Protein AF-A0A9D9CGP5-F1 (afdb_monomer_lite)

pLDDT: mean 93.75, std 7.37, range [57.38, 98.69]

Radius of gyration: 15.45 Å; chains: 1; bounding box: 36×32×44 Å

Secondary structure (DSSP, 8-state):
--HHHHHHHH--GGGS-HHHHHHHHHHHHHHHHHHHHH-HHHHHHHHHHHHHHHHHTTTTS-HHHHHHHHHHHHHHHHHH-STTHHHHHHHHHHHHHHHHHH-TT-HHHHHHHHHHHHHSTT--HHHHHHHHHHHHHHHHHH-SSS-HHHHHHHHHHHHHHHHHH--

Sequence (167 aa):
MSVWEEYIVSAQWDTLSLQEQEQLLNYEYGFSAYKLGEDADKAREFITRFESHLEALKDALPAARYHAYLASVYTYKLGLDKAHMIANAKQLYANVNCALELDDQDAFVLSMKGNVEFYSPFGSKKKALEYFLKADSIYAIRGEEYEQWNHRAVEMNIEMCKDKLKK

Structure (mmCIF, N/CA/C/O backbone):
data_AF-A0A9D9CGP5-F1
#
_entry.id   AF-A0A9D9CGP5-F1
#
loop_
_atom_site.group_PDB
_atom_site.id
_atom_site.type_symbol
_atom_site.label_atom_id
_atom_site.label_alt_id
_atom_site.label_comp_id
_atom_site.label_asym_id
_atom_site.label_entity_id
_atom_site.label_seq_id
_atom_site.pdbx_PDB_ins_code
_atom_site.Cartn_x
_atom_site.Cartn_y
_atom_site.Cartn_z
_atom_site.occupancy
_atom_site.B_iso_or_equiv
_atom_site.auth_seq_id
_atom_site.auth_comp_id
_atom_site.auth_asym_id
_atom_site.auth_atom_id
_atom_site.pdbx_PDB_model_num
ATOM 1 N N . MET A 1 1 ? 13.398 -19.415 -1.070 1.00 64.69 1 MET A N 1
ATOM 2 C CA . MET A 1 1 ? 12.859 -18.353 -1.933 1.00 64.69 1 MET A CA 1
ATOM 3 C C . MET A 1 1 ? 11.416 -18.721 -2.213 1.00 64.69 1 MET A C 1
ATOM 5 O O . MET A 1 1 ? 11.179 -19.885 -2.522 1.00 64.69 1 MET A O 1
ATOM 9 N N . SER A 1 2 ? 10.457 -17.832 -1.957 1.00 85.06 2 SER A N 1
ATOM 10 C CA . SER A 1 2 ? 9.051 -18.113 -2.293 1.00 85.06 2 SER A CA 1
ATOM 11 C C . SER A 1 2 ? 8.813 -17.916 -3.796 1.00 85.06 2 SER A C 1
ATOM 13 O O . SER A 1 2 ? 9.590 -17.223 -4.446 1.00 85.06 2 SER A O 1
ATOM 15 N N . VAL A 1 3 ? 7.725 -18.476 -4.340 1.00 86.56 3 VAL A N 1
ATOM 16 C CA . VAL A 1 3 ? 7.335 -18.265 -5.754 1.00 86.56 3 VAL A CA 1
ATOM 17 C C . VAL A 1 3 ? 7.166 -16.769 -6.065 1.00 86.56 3 VAL A C 1
ATOM 19 O O . VAL A 1 3 ? 7.560 -16.301 -7.127 1.00 86.56 3 VAL A O 1
ATOM 22 N N . TRP A 1 4 ? 6.647 -15.999 -5.104 1.00 86.62 4 TRP A N 1
ATOM 23 C CA . TRP A 1 4 ? 6.513 -14.541 -5.196 1.00 86.62 4 TRP A CA 1
ATOM 24 C C . TRP A 1 4 ? 7.860 -13.822 -5.273 1.00 86.62 4 TRP A C 1
ATOM 26 O O . TRP A 1 4 ? 8.043 -12.931 -6.097 1.00 86.62 4 TRP A O 1
ATOM 36 N N . GLU A 1 5 ? 8.807 -14.224 -4.424 1.00 92.31 5 GLU A N 1
ATOM 37 C CA . GLU A 1 5 ? 10.159 -13.663 -4.405 1.00 92.31 5 GLU A CA 1
ATOM 38 C C . GLU A 1 5 ? 10.879 -13.930 -5.730 1.00 92.31 5 GLU A C 1
ATOM 40 O O . GLU A 1 5 ? 11.480 -13.025 -6.298 1.00 92.31 5 GLU A O 1
ATOM 45 N N . GLU A 1 6 ? 10.768 -15.154 -6.250 1.00 92.38 6 GLU A N 1
ATOM 46 C CA . GLU A 1 6 ? 11.352 -15.540 -7.534 1.00 92.38 6 GLU A CA 1
ATOM 47 C C . GLU A 1 6 ? 10.760 -14.735 -8.697 1.00 92.38 6 GLU A C 1
ATOM 49 O O . GLU A 1 6 ? 11.515 -14.210 -9.516 1.00 92.38 6 GLU A O 1
ATOM 54 N N . TYR A 1 7 ? 9.434 -14.570 -8.745 1.00 91.25 7 TYR A N 1
ATOM 55 C CA . TYR A 1 7 ? 8.773 -13.760 -9.771 1.00 91.25 7 TYR A CA 1
ATOM 56 C C . TYR A 1 7 ? 9.256 -12.303 -9.747 1.00 91.25 7 TYR A C 1
ATOM 58 O O . TYR A 1 7 ? 9.686 -11.783 -10.772 1.00 91.25 7 TYR A O 1
ATOM 66 N N . ILE A 1 8 ? 9.265 -11.662 -8.573 1.00 93.69 8 ILE A N 1
ATOM 67 C CA . ILE A 1 8 ? 9.684 -10.257 -8.430 1.00 93.69 8 ILE A CA 1
ATOM 68 C C . ILE A 1 8 ? 11.158 -10.065 -8.814 1.00 93.69 8 ILE A C 1
ATOM 70 O O . ILE A 1 8 ? 11.516 -9.074 -9.447 1.00 93.69 8 ILE A O 1
ATOM 74 N N . VAL A 1 9 ? 12.030 -10.999 -8.427 1.00 94.25 9 VAL A N 1
ATOM 75 C CA . VAL A 1 9 ? 13.474 -10.889 -8.685 1.00 94.25 9 VAL A CA 1
ATOM 76 C C . VAL A 1 9 ? 13.824 -11.191 -10.143 1.00 94.25 9 VAL A C 1
ATOM 78 O O . VAL A 1 9 ? 14.747 -10.579 -10.679 1.00 94.25 9 VAL A O 1
ATOM 81 N N . SER A 1 10 ? 13.119 -12.127 -10.781 1.00 94.12 10 SER A N 1
ATOM 82 C CA . SER A 1 10 ? 13.391 -12.533 -12.167 1.00 94.12 10 SER A CA 1
ATOM 83 C C . SER A 1 10 ? 12.725 -11.640 -13.216 1.00 94.12 10 SER A C 1
ATOM 85 O O . SER A 1 10 ? 13.179 -11.625 -14.363 1.00 94.12 10 SER A O 1
ATOM 87 N N . ALA A 1 11 ? 11.688 -10.885 -12.841 1.00 94.75 11 ALA A N 1
ATOM 88 C CA . ALA A 1 11 ? 10.997 -9.980 -13.746 1.00 94.75 11 ALA A CA 1
ATOM 89 C C . ALA A 1 11 ? 11.926 -8.873 -14.275 1.00 94.75 11 ALA A C 1
ATOM 91 O O . ALA A 1 11 ? 12.629 -8.190 -13.526 1.00 94.75 11 ALA A O 1
ATOM 92 N N . GLN A 1 12 ? 11.902 -8.678 -15.593 1.00 95.12 12 GLN A N 1
ATOM 93 C CA . GLN A 1 12 ? 12.683 -7.657 -16.285 1.00 95.12 12 GLN A CA 1
ATOM 94 C C . GLN A 1 12 ? 11.788 -6.459 -16.597 1.00 95.12 12 GLN A C 1
ATOM 96 O O . GLN A 1 12 ? 11.151 -6.426 -17.641 1.00 95.12 12 GLN A O 1
ATOM 101 N N . TRP A 1 13 ? 11.740 -5.485 -15.688 1.00 95.25 13 TRP A N 1
ATOM 102 C CA . TRP A 1 13 ? 10.833 -4.329 -15.748 1.00 95.25 13 TRP A CA 1
ATOM 103 C C . TRP A 1 13 ? 10.693 -3.688 -17.141 1.00 95.25 13 TRP A C 1
ATOM 105 O O . TRP A 1 13 ? 9.579 -3.481 -17.620 1.00 95.25 13 TRP A O 1
ATOM 115 N N . ASP A 1 14 ? 11.818 -3.422 -17.809 1.00 94.94 14 ASP A N 1
ATOM 116 C CA . ASP A 1 14 ? 11.859 -2.707 -19.092 1.00 94.94 14 ASP A CA 1
ATOM 117 C C . ASP A 1 14 ? 11.317 -3.516 -20.283 1.00 94.94 14 ASP A C 1
ATOM 119 O O . ASP A 1 14 ? 11.117 -2.963 -21.364 1.00 94.94 14 ASP A O 1
ATOM 123 N N . THR A 1 15 ? 11.107 -4.826 -20.119 1.00 96.12 15 THR A N 1
ATOM 124 C CA . THR A 1 15 ? 10.575 -5.706 -21.174 1.00 96.12 15 THR A CA 1
ATOM 125 C C . THR A 1 15 ? 9.090 -6.016 -20.999 1.00 96.12 15 THR A C 1
ATOM 127 O O . THR A 1 15 ? 8.480 -6.577 -21.909 1.00 96.12 15 THR A O 1
ATOM 130 N N . LEU A 1 16 ? 8.510 -5.634 -19.858 1.00 96.75 16 LEU A N 1
ATOM 131 C CA . LEU A 1 16 ? 7.105 -5.847 -19.535 1.00 96.75 16 LEU A CA 1
ATOM 132 C C . LEU A 1 16 ? 6.206 -4.833 -20.252 1.00 96.75 16 LEU A C 1
ATOM 134 O O . LEU A 1 16 ? 6.555 -3.662 -20.418 1.00 96.75 16 LEU A O 1
ATOM 138 N N . SER A 1 17 ? 5.008 -5.269 -20.636 1.00 96.81 17 SER A N 1
ATOM 139 C CA . SER A 1 17 ? 3.929 -4.356 -21.016 1.00 96.81 17 SER A CA 1
ATOM 140 C C . SER A 1 17 ? 3.481 -3.509 -19.820 1.00 96.81 17 SER A C 1
ATOM 142 O O . SER A 1 17 ? 3.680 -3.891 -18.668 1.00 96.81 17 SER A O 1
ATOM 144 N N . LEU A 1 18 ? 2.808 -2.382 -20.075 1.00 95.56 18 LEU A N 1
ATOM 145 C CA . LEU A 1 18 ? 2.286 -1.524 -19.003 1.00 95.56 18 LEU A CA 1
ATOM 146 C C . LEU A 1 18 ? 1.400 -2.305 -18.012 1.00 95.56 18 LEU A C 1
ATOM 148 O O . LEU A 1 18 ? 1.527 -2.147 -16.804 1.00 95.56 18 LEU A O 1
ATOM 152 N N . GLN A 1 19 ? 0.552 -3.202 -18.517 1.00 93.19 19 GLN A N 1
ATOM 153 C CA . GLN A 1 19 ? -0.308 -4.032 -17.675 1.00 93.19 19 GLN A CA 1
ATOM 154 C C . GLN A 1 19 ? 0.498 -4.981 -16.773 1.00 93.19 19 GLN A C 1
ATOM 156 O O . GLN A 1 19 ? 0.186 -5.137 -15.594 1.00 93.19 19 GLN A O 1
ATOM 161 N N . GLU A 1 20 ? 1.550 -5.603 -17.307 1.00 94.50 20 GLU A N 1
ATOM 162 C CA . GLU A 1 20 ? 2.436 -6.475 -16.529 1.00 94.50 20 GLU A CA 1
ATOM 163 C C . GLU A 1 20 ? 3.268 -5.682 -15.510 1.00 94.50 20 GLU A C 1
ATOM 165 O O . GLU A 1 20 ? 3.520 -6.178 -14.412 1.00 94.50 20 GLU A O 1
ATOM 170 N N . GLN A 1 21 ? 3.653 -4.443 -15.833 1.00 96.88 21 GLN A N 1
ATOM 171 C CA . GLN A 1 21 ? 4.315 -3.525 -14.902 1.00 96.88 21 GLN A CA 1
ATOM 172 C C . GLN A 1 21 ? 3.398 -3.156 -13.732 1.00 96.88 21 GLN A C 1
ATOM 174 O O . GLN A 1 21 ? 3.819 -3.229 -12.579 1.00 96.88 21 GLN A O 1
ATOM 179 N N . GLU A 1 22 ? 2.133 -2.821 -13.999 1.00 94.81 22 GLU A N 1
ATOM 180 C CA . GLU A 1 22 ? 1.138 -2.553 -12.953 1.00 94.81 22 GLU A CA 1
ATOM 181 C C . GLU A 1 22 ? 0.892 -3.782 -12.066 1.00 94.81 22 GLU A C 1
ATOM 183 O O . GLU A 1 22 ? 0.800 -3.665 -10.841 1.00 94.81 22 GLU A O 1
ATOM 188 N N . GLN A 1 23 ? 0.834 -4.974 -12.665 1.00 92.75 23 GLN A N 1
ATOM 189 C CA . GLN A 1 23 ? 0.675 -6.228 -11.932 1.00 92.75 23 GLN A CA 1
ATOM 190 C C . GLN A 1 23 ? 1.898 -6.540 -11.059 1.00 92.75 23 GLN A C 1
ATOM 192 O O . GLN A 1 23 ? 1.748 -6.899 -9.888 1.00 92.75 23 GLN A O 1
ATOM 197 N N . LEU A 1 24 ? 3.110 -6.371 -11.593 1.00 95.50 24 LEU A N 1
ATOM 198 C CA . LEU A 1 24 ? 4.343 -6.527 -10.826 1.00 95.50 24 LEU A CA 1
ATOM 199 C C . LEU A 1 24 ? 4.407 -5.521 -9.673 1.00 95.50 24 LEU A C 1
ATOM 201 O O . LEU A 1 24 ? 4.688 -5.923 -8.546 1.00 95.50 24 LEU A O 1
ATOM 205 N N . LEU A 1 25 ? 4.071 -4.252 -9.921 1.00 96.75 25 LEU A N 1
ATOM 206 C CA . LEU A 1 25 ? 4.006 -3.212 -8.893 1.00 96.75 25 LEU A CA 1
ATOM 207 C C . LEU A 1 25 ? 3.059 -3.615 -7.750 1.00 96.75 25 LEU A C 1
ATOM 209 O O . LEU A 1 25 ? 3.382 -3.464 -6.571 1.00 96.75 25 LEU A O 1
ATOM 213 N N . ASN A 1 26 ? 1.890 -4.160 -8.092 1.00 94.44 26 ASN A N 1
ATOM 214 C CA . ASN A 1 26 ? 0.911 -4.640 -7.123 1.00 94.44 26 ASN A CA 1
ATOM 215 C C . ASN A 1 26 ? 1.471 -5.809 -6.289 1.00 94.44 26 ASN A C 1
ATOM 217 O O . ASN A 1 26 ? 1.334 -5.820 -5.066 1.00 94.44 26 ASN A O 1
ATOM 221 N N . TYR A 1 27 ? 2.178 -6.757 -6.905 1.00 93.62 27 TYR A N 1
ATOM 222 C CA . TYR A 1 27 ? 2.838 -7.838 -6.168 1.00 93.62 27 TYR A CA 1
ATOM 223 C C . TYR A 1 27 ? 3.980 -7.355 -5.276 1.00 93.62 27 TYR A C 1
ATOM 225 O O . TYR A 1 27 ? 4.105 -7.818 -4.142 1.00 93.62 27 TYR A O 1
ATOM 233 N N . GLU A 1 28 ? 4.780 -6.399 -5.738 1.00 95.88 28 GLU A N 1
ATOM 234 C CA . GLU A 1 28 ? 5.827 -5.770 -4.935 1.00 95.88 28 GLU A CA 1
ATOM 235 C C . GLU A 1 28 ? 5.249 -5.036 -3.722 1.00 95.88 28 GLU A C 1
ATOM 237 O O . GLU A 1 28 ? 5.816 -5.138 -2.630 1.00 95.88 28 GLU A O 1
ATOM 242 N N . TYR A 1 29 ? 4.095 -4.376 -3.876 1.00 95.38 29 TYR A N 1
ATOM 243 C CA . TYR A 1 29 ? 3.344 -3.787 -2.767 1.00 95.38 29 TYR A CA 1
ATOM 244 C C . TYR A 1 29 ? 3.040 -4.845 -1.693 1.00 95.38 29 TYR A C 1
ATOM 246 O O . TYR A 1 29 ? 3.465 -4.681 -0.547 1.00 95.38 29 TYR A O 1
ATOM 254 N N . GLY A 1 30 ? 2.370 -5.947 -2.041 1.00 92.75 30 GLY A N 1
ATOM 255 C CA . GLY A 1 30 ? 2.008 -6.991 -1.073 1.00 92.75 30 GLY A CA 1
ATOM 256 C C . GLY A 1 30 ? 3.207 -7.716 -0.467 1.00 92.75 30 GLY A C 1
ATOM 257 O O . GLY A 1 30 ? 3.285 -7.919 0.749 1.00 92.75 30 GLY A O 1
ATOM 258 N N . PHE A 1 31 ? 4.178 -8.073 -1.305 1.00 94.12 31 PHE A N 1
ATOM 259 C CA . PHE A 1 31 ? 5.357 -8.817 -0.881 1.00 94.12 31 PHE A CA 1
ATOM 260 C C . PHE A 1 31 ? 6.263 -7.995 0.042 1.00 94.12 31 PHE A C 1
ATOM 262 O O . PHE A 1 31 ? 6.806 -8.537 1.008 1.00 94.12 31 PHE A O 1
ATOM 269 N N . SER A 1 32 ? 6.362 -6.681 -0.184 1.00 95.56 32 SER A N 1
ATOM 270 C CA . SER A 1 32 ? 7.084 -5.763 0.705 1.00 95.56 32 SER A CA 1
ATOM 271 C C . SER A 1 32 ? 6.491 -5.741 2.115 1.00 95.56 32 SER A C 1
ATOM 273 O O . SER A 1 32 ? 7.242 -5.807 3.090 1.00 95.56 32 SER A O 1
ATOM 275 N N . ALA A 1 33 ? 5.157 -5.713 2.249 1.00 92.44 33 ALA A N 1
ATOM 276 C CA . ALA A 1 33 ? 4.492 -5.775 3.555 1.00 92.44 33 ALA A CA 1
ATOM 277 C C . ALA A 1 33 ? 4.771 -7.099 4.280 1.00 92.44 33 ALA A C 1
ATOM 279 O O . ALA A 1 33 ? 5.080 -7.099 5.473 1.00 92.44 33 ALA A O 1
ATOM 280 N N . TYR A 1 34 ? 4.692 -8.220 3.557 1.00 92.62 34 TYR A N 1
ATOM 281 C CA . TYR A 1 34 ? 5.008 -9.541 4.099 1.00 92.62 34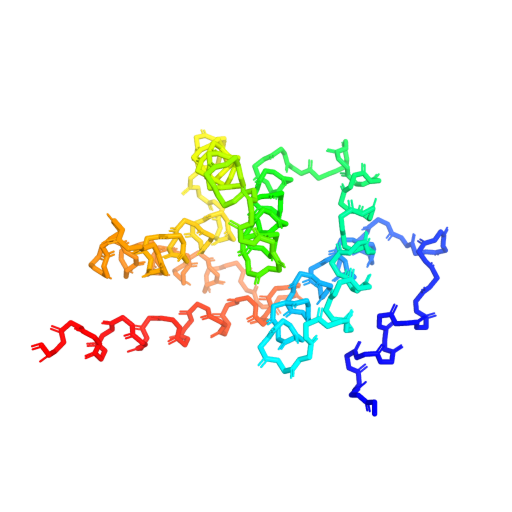 TYR A CA 1
ATOM 282 C C . TYR A 1 34 ? 6.459 -9.610 4.586 1.00 92.62 34 TYR A C 1
ATOM 284 O O . TYR A 1 34 ? 6.707 -9.984 5.734 1.00 92.62 34 TYR A O 1
ATOM 292 N N . LYS A 1 35 ? 7.420 -9.181 3.756 1.00 94.50 35 LYS A N 1
ATOM 293 C CA . LYS A 1 35 ? 8.836 -9.207 4.131 1.00 94.50 35 LYS A CA 1
ATOM 294 C C . LYS A 1 35 ? 9.172 -8.273 5.274 1.00 94.50 35 LYS A C 1
ATOM 296 O O . LYS A 1 35 ? 9.977 -8.657 6.112 1.00 94.50 35 LYS A O 1
ATOM 301 N N . LEU A 1 36 ? 8.515 -7.122 5.384 1.00 93.62 36 LEU A N 1
ATOM 302 C CA . LEU A 1 36 ? 8.699 -6.221 6.523 1.00 93.62 36 LEU A CA 1
ATOM 303 C C . LEU A 1 36 ? 8.376 -6.892 7.870 1.00 93.62 36 LEU A C 1
ATOM 305 O O . LEU A 1 36 ? 9.007 -6.569 8.874 1.00 93.62 36 LEU A O 1
ATOM 309 N N . GLY A 1 37 ? 7.422 -7.828 7.895 1.00 90.62 37 GLY A N 1
ATOM 310 C CA . GLY A 1 37 ? 7.090 -8.616 9.085 1.00 90.62 37 GLY A CA 1
ATOM 311 C C . GLY A 1 37 ? 8.063 -9.762 9.393 1.00 90.62 37 GLY A C 1
ATOM 312 O O . GLY A 1 37 ? 8.089 -10.229 10.529 1.00 90.62 37 GLY A O 1
ATOM 313 N N . GLU A 1 38 ? 8.855 -10.208 8.413 1.00 93.00 38 GLU A N 1
ATOM 314 C CA . GLU A 1 38 ? 9.807 -11.318 8.565 1.00 93.00 38 GLU A CA 1
ATOM 315 C C . GLU A 1 38 ? 11.259 -10.859 8.747 1.00 93.00 38 GLU A C 1
ATOM 317 O O . GLU A 1 38 ? 11.952 -11.336 9.642 1.00 93.00 38 GLU A O 1
ATOM 322 N N . ASP A 1 39 ? 11.731 -9.972 7.873 1.00 92.81 39 ASP A N 1
ATOM 323 C CA . ASP A 1 39 ? 13.133 -9.582 7.731 1.00 92.81 39 ASP A CA 1
ATOM 324 C C . ASP A 1 39 ? 13.208 -8.138 7.212 1.00 92.81 39 ASP A C 1
ATOM 326 O O . ASP A 1 39 ? 13.024 -7.861 6.023 1.00 92.81 39 ASP A O 1
ATOM 330 N N . ALA A 1 40 ? 13.465 -7.203 8.129 1.00 91.56 40 ALA A N 1
ATOM 331 C CA . ALA A 1 40 ? 13.473 -5.772 7.842 1.00 91.56 40 ALA A CA 1
ATOM 332 C C . ALA A 1 40 ? 14.586 -5.347 6.866 1.00 91.56 40 ALA A C 1
ATOM 334 O O . ALA A 1 40 ? 14.398 -4.384 6.117 1.00 91.56 40 ALA A O 1
ATOM 335 N N . ASP A 1 41 ? 15.723 -6.049 6.853 1.00 90.56 41 ASP A N 1
ATOM 336 C CA . ASP A 1 41 ? 16.835 -5.713 5.963 1.00 90.56 41 ASP A CA 1
ATOM 337 C C . ASP A 1 41 ? 16.490 -6.103 4.527 1.00 90.56 41 ASP A C 1
ATOM 339 O O . ASP A 1 41 ? 16.579 -5.268 3.626 1.00 90.56 41 ASP A O 1
ATOM 343 N N . LYS A 1 42 ? 15.961 -7.316 4.319 1.00 91.25 42 LYS A N 1
ATOM 344 C CA . LYS A 1 42 ? 15.460 -7.728 2.998 1.00 91.25 42 LYS A CA 1
ATOM 345 C C . LYS A 1 42 ? 14.268 -6.905 2.540 1.00 91.25 42 LYS A C 1
ATOM 347 O O . LYS A 1 42 ? 14.174 -6.564 1.365 1.00 91.25 42 LYS A O 1
ATOM 352 N N . ALA A 1 43 ? 13.359 -6.558 3.451 1.00 94.75 43 ALA A N 1
ATOM 353 C CA . ALA A 1 43 ? 12.216 -5.717 3.119 1.00 94.75 43 ALA A CA 1
ATOM 354 C C . ALA A 1 43 ? 12.660 -4.396 2.484 1.00 94.75 43 ALA A C 1
ATOM 356 O O . ALA A 1 43 ? 12.038 -3.941 1.528 1.00 94.75 43 ALA A O 1
ATOM 357 N N . ARG A 1 44 ? 13.761 -3.802 2.964 1.00 95.69 44 ARG A N 1
ATOM 358 C CA . ARG A 1 44 ? 14.297 -2.544 2.431 1.00 95.69 44 ARG A CA 1
ATOM 359 C C . ARG A 1 44 ? 14.620 -2.628 0.939 1.00 95.69 44 ARG A C 1
ATOM 361 O O . ARG A 1 44 ? 14.361 -1.662 0.223 1.00 95.69 44 ARG A O 1
ATOM 368 N N . GLU A 1 45 ? 15.139 -3.760 0.470 1.00 94.75 45 GLU A N 1
ATOM 369 C CA . GLU A 1 45 ? 15.449 -3.977 -0.948 1.00 94.75 45 GLU A CA 1
ATOM 370 C C . GLU A 1 45 ? 14.173 -3.984 -1.799 1.00 94.75 45 GLU A C 1
ATOM 372 O O . GLU A 1 45 ? 14.081 -3.250 -2.785 1.00 94.75 45 GLU A O 1
ATOM 377 N N . PHE A 1 46 ? 13.154 -4.742 -1.380 1.00 96.12 46 PHE A N 1
ATOM 378 C CA . PHE A 1 46 ? 11.869 -4.814 -2.084 1.00 96.12 46 PHE A CA 1
ATOM 379 C C . PHE A 1 46 ? 11.097 -3.493 -2.037 1.00 96.12 46 PHE A C 1
ATOM 381 O O . PHE A 1 46 ? 10.545 -3.078 -3.050 1.00 96.12 46 PHE A O 1
ATOM 388 N N . ILE A 1 47 ? 11.128 -2.782 -0.907 1.00 97.44 47 ILE A N 1
ATOM 389 C CA . ILE A 1 47 ? 10.492 -1.465 -0.761 1.00 97.44 47 ILE A CA 1
ATOM 390 C C . ILE A 1 47 ? 11.162 -0.433 -1.671 1.00 97.44 47 ILE A C 1
ATOM 392 O O . ILE A 1 47 ? 10.471 0.368 -2.294 1.00 97.44 47 ILE A O 1
ATOM 396 N N . THR A 1 48 ? 12.494 -0.454 -1.769 1.00 96.69 48 THR A N 1
ATOM 397 C CA . THR A 1 48 ? 13.236 0.451 -2.663 1.00 96.69 48 THR A CA 1
ATOM 398 C C . THR A 1 48 ? 12.892 0.174 -4.126 1.00 96.69 48 THR A C 1
ATOM 400 O O . THR A 1 48 ? 12.679 1.109 -4.896 1.00 96.69 48 THR A O 1
ATOM 403 N N . ARG A 1 49 ? 12.790 -1.106 -4.506 1.00 96.25 49 ARG A N 1
ATOM 404 C CA . ARG A 1 49 ? 12.361 -1.520 -5.848 1.00 96.25 49 ARG A CA 1
ATOM 405 C C . ARG A 1 49 ? 10.935 -1.056 -6.153 1.00 96.25 49 ARG A C 1
ATOM 407 O O . ARG A 1 49 ? 10.732 -0.366 -7.145 1.00 96.25 49 ARG A O 1
ATOM 414 N N . PHE A 1 50 ? 9.997 -1.357 -5.257 1.00 98.19 50 PHE A N 1
ATOM 415 C CA . PHE A 1 50 ? 8.601 -0.936 -5.347 1.00 98.19 50 PHE A CA 1
ATOM 416 C C . PHE A 1 50 ? 8.466 0.585 -5.512 1.00 98.19 50 PHE A C 1
ATOM 418 O O . PHE A 1 50 ? 7.742 1.050 -6.384 1.00 98.19 50 PHE A O 1
ATOM 425 N N . GLU A 1 51 ? 9.192 1.374 -4.712 1.00 98.25 51 GLU A N 1
ATOM 426 C CA . GLU A 1 51 ? 9.180 2.839 -4.810 1.00 98.25 51 GLU A CA 1
ATOM 427 C C . GLU A 1 51 ? 9.724 3.331 -6.163 1.00 98.25 51 GLU A C 1
ATOM 429 O O . GLU A 1 51 ? 9.151 4.241 -6.760 1.00 98.25 51 GLU A O 1
AT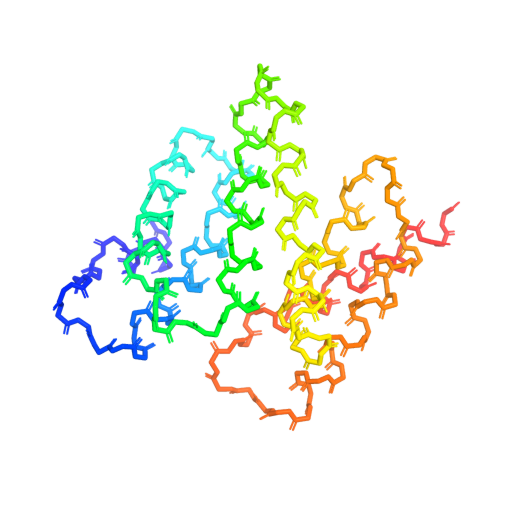OM 434 N N . SER A 1 52 ? 10.786 2.708 -6.681 1.00 98.25 52 SER A N 1
ATOM 435 C CA . SER A 1 52 ? 11.337 3.050 -7.997 1.00 98.25 52 SER A CA 1
ATOM 436 C C . SER A 1 52 ? 10.362 2.739 -9.136 1.00 98.25 52 SER A C 1
ATOM 438 O O . SER A 1 52 ? 10.187 3.560 -10.035 1.00 98.25 52 SER A O 1
ATOM 440 N N . HIS A 1 53 ? 9.730 1.565 -9.113 1.00 98.31 53 HIS A N 1
ATOM 441 C CA . HIS A 1 53 ? 8.739 1.169 -10.113 1.00 98.31 53 HIS A CA 1
ATOM 442 C C . HIS A 1 53 ? 7.467 2.020 -10.028 1.00 98.31 53 HIS A C 1
ATOM 444 O O . HIS A 1 53 ? 6.902 2.394 -11.055 1.00 98.31 53 HIS A O 1
ATOM 450 N N . LEU A 1 54 ? 7.050 2.400 -8.817 1.00 98.50 54 LEU A N 1
ATOM 451 C CA . LEU A 1 54 ? 5.931 3.314 -8.611 1.00 98.50 54 LEU A CA 1
ATOM 452 C C . LEU A 1 54 ? 6.189 4.673 -9.270 1.00 98.50 54 LEU A C 1
ATOM 454 O O . LEU A 1 54 ? 5.305 5.200 -9.942 1.00 98.50 54 LEU A O 1
ATOM 458 N N . GLU A 1 55 ? 7.386 5.239 -9.097 1.00 98.38 55 GLU A N 1
ATOM 459 C CA . GLU A 1 55 ? 7.720 6.524 -9.718 1.00 98.38 55 GLU A CA 1
ATOM 460 C C . GLU A 1 55 ? 7.809 6.411 -11.244 1.00 98.38 55 GLU A C 1
ATOM 462 O O . GLU A 1 55 ? 7.361 7.315 -11.946 1.00 98.38 55 GLU A O 1
ATOM 467 N N . AL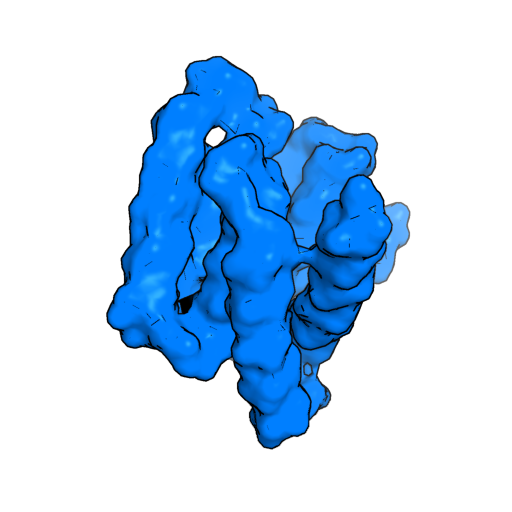A A 1 56 ? 8.301 5.284 -11.772 1.00 98.19 56 ALA A N 1
ATOM 468 C CA . ALA A 1 56 ? 8.310 5.026 -13.212 1.00 98.19 56 ALA A CA 1
ATOM 469 C C . ALA A 1 56 ? 6.893 4.965 -13.819 1.00 98.19 56 ALA A C 1
ATOM 471 O O . ALA A 1 56 ? 6.711 5.321 -14.981 1.00 98.19 56 ALA A O 1
ATOM 472 N N . LEU A 1 57 ? 5.890 4.557 -13.034 1.00 97.94 57 LEU A N 1
ATOM 473 C CA . LEU A 1 57 ? 4.487 4.478 -13.452 1.00 97.94 57 LEU A CA 1
ATOM 474 C C . LEU A 1 57 ? 3.639 5.697 -13.068 1.00 97.94 57 LEU A C 1
ATOM 476 O O . LEU A 1 57 ? 2.427 5.686 -13.280 1.00 97.94 57 LEU A O 1
ATOM 480 N N . LYS A 1 58 ? 4.234 6.761 -12.525 1.00 97.81 58 LYS A N 1
ATOM 481 C CA . LYS A 1 58 ? 3.501 7.921 -11.997 1.00 97.81 58 LYS A CA 1
ATOM 482 C C . LYS A 1 58 ? 2.505 8.542 -12.973 1.00 97.81 58 LYS A C 1
ATOM 484 O O . LYS A 1 58 ? 1.389 8.858 -12.573 1.00 97.81 58 LYS A O 1
ATOM 489 N N . ASP A 1 59 ? 2.911 8.708 -14.229 1.00 96.69 59 ASP A N 1
ATOM 490 C CA . ASP A 1 59 ? 2.075 9.326 -15.265 1.00 96.69 59 ASP A CA 1
ATOM 491 C C . ASP A 1 59 ? 1.150 8.315 -15.965 1.00 96.69 59 ASP A C 1
ATOM 493 O O . ASP A 1 59 ? 0.226 8.710 -16.673 1.00 96.69 59 ASP A O 1
ATOM 497 N N . ALA A 1 60 ? 1.397 7.014 -15.780 1.00 96.81 60 ALA A N 1
ATOM 498 C CA . ALA A 1 60 ? 0.603 5.941 -16.374 1.00 96.81 60 ALA A CA 1
ATOM 499 C C . ALA A 1 60 ? -0.536 5.477 -15.452 1.00 96.81 60 ALA A C 1
ATOM 501 O O . ALA A 1 60 ? -1.609 5.107 -15.926 1.00 96.81 60 ALA A O 1
ATOM 502 N N . LEU A 1 61 ? -0.324 5.528 -14.135 1.00 96.44 61 LEU A N 1
ATOM 503 C CA . LEU A 1 61 ? -1.322 5.152 -13.141 1.00 96.44 61 LEU A CA 1
ATOM 504 C C . LEU A 1 61 ? -2.398 6.233 -12.977 1.00 96.44 61 LEU A C 1
ATOM 506 O O . LEU A 1 61 ? -2.103 7.430 -13.013 1.00 96.44 61 LEU A O 1
ATOM 510 N N . PRO A 1 62 ? -3.641 5.842 -12.645 1.00 96.62 62 PRO A N 1
ATOM 511 C CA . PRO A 1 62 ? -4.606 6.779 -12.091 1.00 96.62 62 PRO A CA 1
ATOM 512 C C . PRO A 1 62 ? -4.022 7.485 -10.859 1.00 96.62 62 PRO A C 1
ATOM 514 O O . PRO A 1 62 ? -3.494 6.834 -9.955 1.00 96.62 62 PRO A O 1
ATOM 517 N N . ALA A 1 63 ? -4.165 8.811 -10.780 1.00 98.06 63 ALA A N 1
ATOM 518 C CA . ALA A 1 63 ? -3.571 9.610 -9.703 1.00 98.06 63 ALA A CA 1
ATOM 519 C C . ALA A 1 63 ? -3.959 9.106 -8.298 1.00 98.06 63 ALA A C 1
ATOM 521 O O . ALA A 1 63 ? -3.112 9.027 -7.407 1.00 98.06 63 ALA A O 1
ATOM 522 N N . ALA A 1 64 ? -5.217 8.686 -8.112 1.00 98.06 64 ALA A N 1
ATOM 523 C CA . ALA A 1 64 ? -5.688 8.106 -6.855 1.00 98.06 64 ALA A CA 1
ATOM 524 C C . ALA A 1 64 ? -4.903 6.836 -6.466 1.00 98.06 64 ALA A C 1
ATOM 526 O O . ALA A 1 64 ? -4.488 6.682 -5.316 1.00 98.06 64 ALA A O 1
ATOM 527 N N . ARG A 1 65 ? -4.627 5.954 -7.438 1.00 96.75 65 ARG A N 1
ATOM 528 C CA . ARG A 1 65 ? -3.841 4.726 -7.244 1.00 96.75 65 ARG A CA 1
ATOM 529 C C . ARG A 1 65 ? -2.379 5.021 -6.947 1.00 96.75 65 ARG A C 1
ATOM 531 O O . ARG A 1 65 ? -1.834 4.422 -6.022 1.00 96.75 65 ARG A O 1
ATOM 538 N N . TYR A 1 66 ? -1.767 5.965 -7.662 1.00 98.56 66 TYR A N 1
ATOM 539 C CA . TYR A 1 66 ? -0.400 6.404 -7.371 1.00 98.56 66 TYR A CA 1
ATOM 540 C C . TYR A 1 66 ? -0.278 6.893 -5.921 1.00 98.56 66 TYR A C 1
ATOM 542 O O . TYR A 1 66 ? 0.571 6.407 -5.174 1.00 98.56 66 TYR A O 1
ATOM 550 N N . HIS A 1 67 ? -1.178 7.776 -5.475 1.00 98.69 67 HIS A N 1
ATOM 551 C CA . HIS A 1 67 ? -1.174 8.264 -4.095 1.00 98.69 67 HIS A CA 1
ATOM 552 C C . HIS A 1 67 ? -1.445 7.149 -3.069 1.00 98.69 67 HIS A C 1
ATOM 554 O O . HIS A 1 67 ? -0.819 7.133 -2.009 1.00 98.69 67 HIS A O 1
ATOM 560 N N . ALA A 1 68 ? -2.313 6.180 -3.371 1.00 98.19 68 ALA A N 1
ATOM 561 C CA . ALA A 1 68 ? -2.551 5.034 -2.492 1.00 98.19 68 ALA A CA 1
ATOM 562 C C . ALA A 1 68 ? -1.307 4.135 -2.347 1.00 98.19 68 ALA A C 1
ATOM 564 O O . ALA A 1 68 ? -0.936 3.769 -1.229 1.00 98.19 68 ALA A O 1
ATOM 565 N N . TYR A 1 69 ? -0.607 3.831 -3.443 1.00 98.25 69 TYR A N 1
ATOM 566 C CA . TYR A 1 69 ? 0.667 3.111 -3.380 1.00 98.25 69 TYR A CA 1
ATOM 567 C C . TYR A 1 69 ? 1.746 3.923 -2.665 1.00 98.25 69 TYR A C 1
ATOM 569 O O . TYR A 1 69 ? 2.461 3.385 -1.820 1.00 98.25 69 TYR A O 1
ATOM 577 N N . LEU A 1 70 ? 1.828 5.228 -2.914 1.00 98.50 70 LEU A N 1
ATOM 578 C CA . LEU A 1 70 ? 2.796 6.093 -2.250 1.00 98.50 70 LEU A CA 1
ATOM 579 C C . LEU A 1 70 ? 2.544 6.158 -0.733 1.00 98.50 70 LEU A C 1
ATOM 581 O O . LEU A 1 70 ? 3.484 6.128 0.063 1.00 98.50 70 LEU A O 1
ATOM 585 N N . ALA A 1 71 ? 1.281 6.139 -0.300 1.00 98.12 71 ALA A N 1
ATOM 586 C CA . ALA A 1 71 ? 0.925 5.975 1.107 1.00 98.12 71 ALA A CA 1
ATOM 587 C C . ALA A 1 71 ? 1.481 4.656 1.689 1.00 98.12 71 ALA A C 1
ATOM 589 O O . ALA A 1 71 ? 2.019 4.645 2.802 1.00 98.12 71 ALA A O 1
ATOM 590 N N . SER A 1 72 ? 1.437 3.551 0.938 1.00 97.12 72 SER A N 1
ATOM 591 C CA . SER A 1 72 ? 2.033 2.281 1.377 1.00 97.12 72 SER A CA 1
ATOM 592 C C . SER A 1 72 ? 3.562 2.359 1.522 1.00 97.12 72 SER A C 1
ATOM 594 O O . SER A 1 72 ? 4.086 1.904 2.538 1.00 97.12 72 SER A O 1
ATOM 596 N N . VAL A 1 73 ? 4.273 3.056 0.622 1.00 97.94 73 VAL A N 1
ATOM 597 C CA . VAL A 1 73 ? 5.722 3.321 0.761 1.00 97.94 73 VAL A CA 1
ATOM 598 C C . VAL A 1 73 ? 6.022 4.005 2.097 1.00 97.94 73 VAL A C 1
ATOM 600 O O . VAL A 1 73 ? 6.905 3.573 2.840 1.00 97.94 73 VAL A O 1
ATOM 603 N N . TYR A 1 74 ? 5.265 5.045 2.455 1.00 97.69 74 TYR A N 1
ATOM 604 C CA . TYR A 1 74 ? 5.458 5.735 3.734 1.00 97.69 74 TYR A CA 1
ATOM 605 C C . TYR A 1 74 ? 5.064 4.885 4.945 1.00 97.69 74 TYR A C 1
ATOM 607 O O . TYR A 1 74 ? 5.682 5.012 6.003 1.00 97.69 74 TYR A O 1
ATOM 615 N N . THR A 1 75 ? 4.103 3.971 4.792 1.00 95.50 75 THR A N 1
ATOM 616 C CA . THR A 1 75 ? 3.789 2.955 5.811 1.00 95.50 75 THR A CA 1
ATOM 617 C C . THR A 1 75 ? 4.973 2.018 6.037 1.00 95.50 75 THR A C 1
ATOM 619 O O . THR A 1 75 ? 5.328 1.727 7.178 1.00 95.50 75 THR A O 1
ATOM 622 N N . TYR A 1 76 ? 5.649 1.597 4.972 1.00 95.94 76 TYR A N 1
ATOM 623 C CA . TYR A 1 76 ? 6.838 0.760 5.087 1.00 95.94 76 TYR A CA 1
ATOM 624 C C . TYR A 1 76 ? 8.016 1.511 5.702 1.00 95.94 76 TYR A C 1
ATOM 626 O O . TYR A 1 76 ? 8.677 1.000 6.609 1.00 95.94 76 TYR A O 1
ATOM 634 N N . LYS A 1 77 ? 8.225 2.770 5.300 1.00 95.69 77 LYS A N 1
ATOM 635 C CA . LYS A 1 77 ? 9.231 3.652 5.909 1.00 95.69 77 LYS A CA 1
ATOM 636 C C . LYS A 1 77 ? 8.967 3.888 7.398 1.00 95.69 77 LYS A C 1
ATOM 638 O O . LYS A 1 77 ? 9.921 3.923 8.166 1.00 95.69 77 LYS A O 1
ATOM 643 N N . LEU A 1 78 ? 7.708 3.974 7.840 1.00 93.44 78 LEU A N 1
ATOM 644 C CA . LEU A 1 78 ? 7.366 4.006 9.271 1.00 93.44 78 LEU A CA 1
ATOM 645 C C . LEU A 1 78 ? 7.826 2.749 10.020 1.00 93.44 78 LEU A C 1
ATOM 647 O O . LEU A 1 78 ? 8.298 2.855 11.152 1.00 93.44 78 LEU A O 1
ATOM 651 N N . GLY A 1 79 ? 7.686 1.573 9.403 1.00 90.56 79 GLY A N 1
ATOM 652 C CA . GLY A 1 79 ? 8.135 0.307 9.985 1.00 90.56 79 GLY A CA 1
ATOM 653 C C . GLY A 1 79 ? 9.660 0.178 10.057 1.00 90.56 79 GLY A C 1
ATOM 654 O O . GLY A 1 79 ? 10.177 -0.386 11.020 1.00 90.56 79 GLY A O 1
ATOM 655 N N . LEU A 1 80 ? 10.377 0.735 9.074 1.00 93.12 80 LEU A N 1
ATOM 656 C CA . LEU A 1 80 ? 11.837 0.633 8.954 1.00 93.12 80 LEU A CA 1
ATOM 657 C C . LEU A 1 80 ? 12.625 1.756 9.640 1.00 93.12 80 LEU A C 1
ATOM 659 O O . LEU A 1 80 ? 13.777 1.542 10.017 1.00 93.12 80 LEU A O 1
ATOM 663 N N . ASP A 1 81 ? 12.058 2.957 9.752 1.00 92.25 81 ASP A N 1
ATOM 664 C CA . ASP A 1 81 ? 12.763 4.159 10.194 1.00 92.25 81 ASP A CA 1
ATOM 665 C C . ASP A 1 81 ? 11.972 4.913 11.267 1.00 92.25 81 ASP A C 1
ATOM 667 O O . ASP A 1 81 ? 11.132 5.783 11.007 1.00 92.25 81 ASP A O 1
ATOM 671 N N . LYS A 1 82 ? 12.296 4.587 12.519 1.00 89.44 82 LYS A N 1
ATOM 672 C CA . LYS A 1 82 ? 11.688 5.220 13.692 1.00 89.44 82 LYS A CA 1
ATOM 673 C C . LYS A 1 82 ? 12.157 6.661 13.901 1.00 89.44 82 LYS A C 1
ATOM 675 O O . LYS A 1 82 ? 11.432 7.421 14.538 1.00 89.44 82 LYS A O 1
ATOM 680 N N . ALA A 1 83 ? 13.327 7.049 13.386 1.00 94.38 83 ALA A N 1
ATOM 681 C CA . ALA A 1 83 ? 13.852 8.403 13.562 1.00 94.38 83 ALA A CA 1
ATOM 682 C C . ALA A 1 83 ? 13.024 9.422 12.766 1.00 94.38 83 ALA A C 1
ATOM 684 O O . ALA A 1 83 ? 12.739 10.512 13.257 1.00 94.38 83 ALA A O 1
ATOM 685 N N . HIS A 1 84 ? 12.548 9.031 11.582 1.00 95.38 84 HIS A N 1
ATOM 686 C CA . HIS A 1 84 ? 11.713 9.873 10.722 1.00 95.38 84 HIS A CA 1
ATOM 687 C C . HIS A 1 84 ? 10.210 9.579 10.846 1.00 95.38 84 HIS A C 1
ATOM 689 O O . HIS A 1 84 ? 9.426 9.957 9.974 1.00 95.38 84 HIS A O 1
ATOM 695 N N . MET A 1 85 ? 9.773 8.950 11.945 1.00 93.81 85 MET A N 1
ATOM 696 C CA . MET A 1 85 ? 8.392 8.486 12.116 1.00 93.81 85 MET A CA 1
ATOM 697 C C . MET A 1 85 ? 7.348 9.593 11.911 1.00 93.81 85 MET A C 1
ATOM 699 O O . MET A 1 85 ? 6.369 9.394 11.203 1.00 93.81 85 MET A O 1
ATOM 703 N N . ILE A 1 86 ? 7.553 10.785 12.478 1.00 94.38 86 ILE A N 1
ATOM 704 C CA . ILE A 1 86 ? 6.583 11.889 12.350 1.00 94.38 86 ILE A CA 1
ATOM 705 C C . ILE A 1 86 ? 6.481 12.365 10.894 1.00 94.38 86 ILE A C 1
ATOM 707 O O . ILE A 1 86 ? 5.380 12.591 10.389 1.00 94.38 86 ILE A O 1
ATOM 711 N N . ALA A 1 87 ? 7.618 12.493 10.205 1.00 96.50 87 ALA A N 1
ATOM 712 C CA . ALA A 1 87 ? 7.655 12.912 8.807 1.00 96.50 87 ALA A CA 1
ATOM 713 C C . ALA A 1 87 ? 6.984 11.871 7.898 1.00 96.50 87 ALA A C 1
ATOM 715 O O . ALA A 1 87 ? 6.128 12.228 7.088 1.00 96.50 87 ALA A O 1
ATOM 716 N N . ASN A 1 88 ? 7.300 10.588 8.095 1.00 96.50 88 ASN A N 1
ATOM 717 C CA . ASN A 1 88 ? 6.701 9.486 7.345 1.00 96.50 88 ASN A CA 1
ATOM 718 C C . ASN A 1 88 ? 5.191 9.380 7.611 1.00 96.50 88 ASN A C 1
ATOM 720 O O . ASN A 1 88 ? 4.416 9.229 6.673 1.00 96.50 88 ASN A O 1
ATOM 724 N N . ALA A 1 89 ? 4.746 9.554 8.861 1.00 95.50 89 ALA A N 1
ATOM 725 C CA . ALA A 1 89 ? 3.325 9.564 9.203 1.00 95.50 89 ALA A CA 1
ATOM 726 C C . ALA A 1 89 ? 2.588 10.716 8.510 1.00 95.50 89 ALA A C 1
ATOM 728 O O . ALA A 1 89 ? 1.520 10.507 7.941 1.00 95.50 89 ALA A O 1
ATOM 729 N N . LYS A 1 90 ? 3.163 11.925 8.499 1.00 96.56 90 LYS A N 1
ATOM 730 C CA . LYS A 1 90 ? 2.567 13.072 7.803 1.00 96.56 90 LYS A CA 1
ATOM 731 C C . LYS A 1 90 ? 2.361 12.779 6.314 1.00 96.56 90 LYS A C 1
ATOM 733 O O . LYS A 1 90 ? 1.290 13.071 5.788 1.00 96.56 90 LYS A O 1
ATOM 738 N N . GLN A 1 91 ? 3.360 12.188 5.659 1.00 98.06 91 GLN A N 1
ATOM 739 C CA . GLN A 1 91 ? 3.276 11.832 4.243 1.00 98.06 91 GLN A CA 1
ATOM 740 C C . GLN A 1 91 ? 2.284 10.696 3.978 1.00 98.06 91 GLN A C 1
ATOM 742 O O . GLN A 1 91 ? 1.511 10.783 3.027 1.00 98.06 91 GLN A O 1
ATOM 747 N N . LEU A 1 92 ? 2.240 9.681 4.845 1.00 97.19 92 LEU A N 1
ATOM 748 C CA . LEU A 1 92 ? 1.223 8.629 4.814 1.00 97.19 92 LEU A CA 1
ATOM 749 C C . LEU A 1 92 ? -0.191 9.227 4.819 1.00 97.19 92 LEU A C 1
ATOM 751 O O . LEU A 1 92 ? -0.981 8.952 3.917 1.00 97.19 92 LEU A O 1
ATOM 755 N N . TYR A 1 93 ? -0.509 10.069 5.809 1.00 97.25 93 TYR A N 1
ATOM 756 C CA . TYR A 1 93 ? -1.849 10.646 5.929 1.00 97.25 93 TYR A CA 1
ATOM 757 C C . TYR A 1 93 ? -2.189 11.593 4.777 1.00 97.25 93 TYR A C 1
ATOM 759 O O . TYR A 1 93 ? -3.325 11.584 4.309 1.00 97.25 93 TYR A O 1
ATOM 767 N N . ALA A 1 94 ? -1.226 12.391 4.307 1.00 98.12 94 ALA A N 1
ATOM 768 C CA . ALA A 1 94 ? -1.435 13.274 3.165 1.00 98.12 94 ALA A CA 1
ATOM 769 C C . ALA A 1 94 ? -1.794 12.475 1.903 1.00 98.12 94 ALA A C 1
ATOM 771 O O . ALA A 1 94 ? -2.789 12.777 1.251 1.00 98.12 94 ALA A O 1
ATOM 772 N N . ASN A 1 95 ? -1.035 11.418 1.605 1.00 98.56 95 ASN A N 1
ATOM 773 C CA . ASN A 1 95 ? -1.245 10.613 0.406 1.00 98.56 95 ASN A CA 1
ATOM 774 C C . ASN A 1 95 ? -2.522 9.771 0.470 1.00 98.56 95 ASN A C 1
ATOM 776 O O . ASN A 1 95 ? -3.270 9.750 -0.500 1.00 98.56 95 ASN A O 1
ATOM 780 N N . VAL A 1 96 ? -2.834 9.129 1.603 1.00 98.06 96 VAL A N 1
ATOM 781 C CA . VAL A 1 96 ? -4.060 8.314 1.698 1.00 98.06 96 VAL A CA 1
ATOM 782 C C . VAL A 1 96 ? -5.329 9.169 1.631 1.00 98.06 96 VAL A C 1
ATOM 784 O O . VAL A 1 96 ? -6.325 8.742 1.057 1.00 98.06 96 VAL A O 1
ATOM 787 N N . ASN A 1 97 ? -5.305 10.380 2.200 1.00 97.88 97 ASN A N 1
ATOM 788 C CA . ASN A 1 97 ? -6.445 11.289 2.112 1.00 97.88 97 ASN A CA 1
ATOM 789 C C . ASN A 1 97 ? -6.563 11.879 0.702 1.00 97.88 97 ASN A C 1
ATOM 791 O O . ASN A 1 97 ? -7.665 11.915 0.175 1.00 97.88 97 ASN A O 1
ATOM 795 N N . CYS A 1 98 ? -5.446 12.252 0.069 1.00 98.56 98 CYS A N 1
ATOM 796 C CA . CYS A 1 98 ? -5.444 12.705 -1.322 1.00 98.56 98 CYS A CA 1
ATOM 797 C C . CYS A 1 98 ? -5.979 11.623 -2.271 1.00 98.56 98 CYS A C 1
ATOM 799 O O . CYS A 1 98 ? -6.836 11.909 -3.098 1.00 98.56 98 CYS A O 1
ATOM 801 N N . ALA A 1 99 ? -5.552 10.367 -2.106 1.00 98.56 99 ALA A N 1
ATOM 802 C CA . ALA A 1 99 ? -6.077 9.244 -2.877 1.00 98.56 99 ALA A CA 1
ATOM 803 C C . ALA A 1 99 ? -7.602 9.118 -2.737 1.00 98.56 99 ALA A C 1
ATOM 805 O O . ALA A 1 99 ? -8.298 8.994 -3.740 1.00 98.56 99 ALA A O 1
ATOM 806 N N . LEU A 1 100 ? -8.113 9.208 -1.503 1.00 98.12 100 LEU A N 1
ATOM 807 C CA . LEU A 1 100 ? -9.546 9.126 -1.214 1.00 98.12 100 LEU A CA 1
ATOM 808 C C . LEU A 1 100 ? -10.338 10.318 -1.773 1.00 98.12 100 LEU A C 1
ATOM 810 O O . LEU A 1 100 ? -11.471 10.143 -2.194 1.00 98.12 100 LEU A O 1
ATOM 814 N N . GLU A 1 101 ? -9.762 11.520 -1.774 1.00 98.38 101 GLU A N 1
ATOM 815 C CA . GLU A 1 101 ? -10.378 12.708 -2.382 1.00 98.38 101 GLU A CA 1
ATOM 816 C C . GLU A 1 101 ? -10.432 12.615 -3.913 1.00 98.38 101 GLU A C 1
ATOM 818 O O . GLU A 1 101 ? -11.359 13.142 -4.526 1.00 98.38 101 GLU A O 1
ATOM 823 N N . LEU A 1 102 ? -9.441 11.961 -4.526 1.00 98.50 102 LEU A N 1
ATOM 824 C CA . LEU A 1 102 ? -9.360 11.778 -5.975 1.00 98.50 102 LEU A CA 1
ATOM 825 C C . LEU A 1 102 ? -10.314 10.693 -6.484 1.00 98.50 102 LEU A C 1
ATOM 827 O O . LEU A 1 102 ? -10.922 10.880 -7.536 1.00 98.50 102 LEU A O 1
ATOM 831 N N . ASP A 1 103 ? -10.431 9.571 -5.770 1.00 97.62 103 ASP A N 1
ATOM 832 C CA . ASP A 1 103 ? -11.364 8.496 -6.114 1.00 97.62 103 ASP A CA 1
ATOM 833 C C . ASP A 1 103 ? -11.803 7.718 -4.863 1.00 97.62 103 ASP A C 1
ATOM 835 O O . ASP A 1 103 ? -11.095 6.841 -4.359 1.00 97.62 103 ASP A O 1
ATOM 839 N N . ASP A 1 104 ? -13.001 8.027 -4.364 1.00 96.06 104 ASP A N 1
ATOM 840 C CA . ASP A 1 104 ? -13.607 7.345 -3.218 1.00 96.06 104 ASP A CA 1
ATOM 841 C C . ASP A 1 104 ? -14.397 6.076 -3.595 1.00 96.06 104 ASP A C 1
ATOM 843 O O . ASP A 1 104 ? -14.968 5.426 -2.714 1.00 96.06 104 ASP A O 1
ATOM 847 N N . GLN A 1 105 ? -14.413 5.711 -4.883 1.00 95.06 105 GLN A N 1
ATOM 848 C CA . GLN A 1 105 ? -15.028 4.495 -5.426 1.00 95.06 105 GLN A CA 1
ATOM 849 C C . GLN A 1 105 ? -13.984 3.474 -5.899 1.00 95.06 105 GLN A C 1
ATOM 851 O O . GLN A 1 105 ? -14.334 2.430 -6.462 1.00 95.06 105 GLN A O 1
ATOM 856 N N . ASP A 1 106 ? -12.700 3.738 -5.672 1.00 94.69 106 ASP A N 1
ATOM 857 C CA . ASP A 1 106 ? -11.651 2.768 -5.924 1.00 94.69 106 ASP A CA 1
ATOM 858 C C . ASP A 1 106 ? -11.450 1.839 -4.715 1.00 94.69 106 ASP A C 1
ATOM 860 O O . ASP A 1 106 ? -11.152 2.260 -3.592 1.00 94.69 106 ASP A O 1
ATOM 864 N N . ALA A 1 107 ? -11.600 0.534 -4.952 1.00 95.12 107 ALA A N 1
ATOM 865 C CA . ALA A 1 107 ? -11.543 -0.476 -3.903 1.00 95.12 107 ALA A CA 1
ATOM 866 C C . ALA A 1 107 ? -10.182 -0.522 -3.192 1.00 95.12 107 ALA A C 1
ATOM 868 O O . ALA A 1 107 ? -10.124 -0.719 -1.977 1.00 95.12 107 ALA A O 1
ATOM 869 N N . PHE A 1 108 ? -9.078 -0.300 -3.903 1.00 95.00 108 PHE A N 1
ATOM 870 C CA . PHE A 1 108 ? -7.747 -0.287 -3.304 1.00 95.00 108 PHE A CA 1
ATOM 871 C C . PHE A 1 108 ? -7.509 0.969 -2.479 1.00 95.00 108 PHE A C 1
ATOM 873 O O . PHE A 1 108 ? -6.981 0.873 -1.371 1.00 95.00 108 PHE A O 1
ATOM 880 N N . VAL A 1 109 ? -7.953 2.132 -2.961 1.00 97.50 109 VAL A N 1
ATOM 881 C CA . VAL A 1 109 ? -7.905 3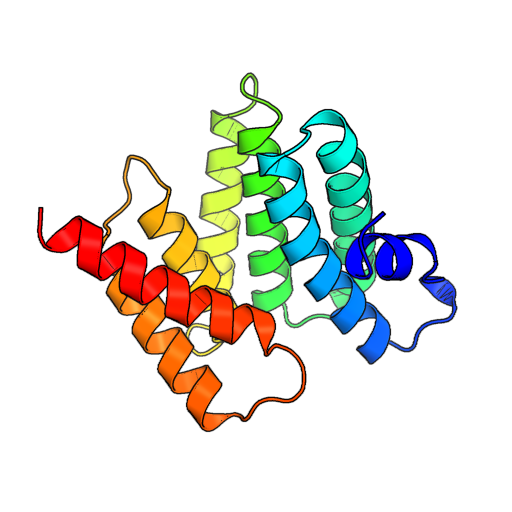.390 -2.201 1.00 97.50 109 VAL A CA 1
ATOM 882 C C . VAL A 1 109 ? -8.670 3.247 -0.883 1.00 97.50 109 VAL A C 1
ATOM 884 O O . VAL A 1 109 ? -8.132 3.534 0.191 1.00 97.50 109 VAL A O 1
ATOM 887 N N . LEU A 1 110 ? -9.896 2.718 -0.940 1.00 98.00 110 LEU A N 1
ATOM 888 C CA . LEU A 1 110 ? -10.709 2.426 0.243 1.00 98.00 110 LEU A CA 1
ATOM 889 C C . LEU A 1 110 ? -10.012 1.425 1.175 1.00 98.00 110 LEU A C 1
ATOM 891 O O . LEU A 1 110 ? -9.977 1.632 2.388 1.00 98.00 110 LEU A O 1
ATOM 895 N N . SER A 1 111 ? -9.394 0.380 0.619 1.00 96.62 111 SER A N 1
ATOM 896 C CA . SER A 1 111 ? -8.620 -0.608 1.382 1.00 96.62 111 SER A CA 1
ATOM 897 C C . SER A 1 111 ? -7.428 0.028 2.098 1.00 96.62 111 SER A C 1
ATOM 899 O O . SER A 1 111 ? -7.196 -0.245 3.275 1.00 96.62 111 SER A O 1
ATOM 901 N N . MET A 1 112 ? -6.692 0.923 1.430 1.00 96.50 112 MET A N 1
ATOM 902 C CA . MET A 1 112 ? -5.563 1.642 2.029 1.00 96.50 112 MET A CA 1
ATOM 903 C C . MET A 1 112 ? -6.030 2.562 3.149 1.00 96.50 112 MET A C 1
ATOM 905 O O . MET A 1 112 ? -5.420 2.593 4.222 1.00 96.50 112 MET A O 1
ATOM 909 N N . LYS A 1 113 ? -7.154 3.257 2.955 1.00 97.81 113 LYS A N 1
ATOM 910 C CA . LYS A 1 113 ? -7.759 4.056 4.018 1.00 97.81 113 LYS A CA 1
ATOM 911 C C . LYS A 1 113 ? -8.172 3.188 5.207 1.00 97.81 113 LYS A C 1
ATOM 913 O O . LYS A 1 113 ? -7.866 3.545 6.345 1.00 97.81 113 LYS A O 1
ATOM 918 N N . GLY A 1 114 ? -8.791 2.035 4.954 1.00 97.88 114 GLY A N 1
ATOM 919 C CA . GLY A 1 114 ? -9.123 1.044 5.975 1.00 97.88 114 GLY A CA 1
ATOM 920 C C . GLY A 1 114 ? -7.895 0.580 6.759 1.00 97.88 114 GLY A C 1
ATOM 921 O O . GLY A 1 114 ? -7.917 0.584 7.989 1.00 97.88 114 GLY A O 1
ATOM 922 N N . ASN A 1 115 ? -6.790 0.280 6.070 1.00 96.38 115 ASN A N 1
ATOM 923 C CA . ASN A 1 115 ? -5.519 -0.091 6.698 1.00 96.38 115 ASN A CA 1
ATOM 924 C C . ASN A 1 115 ? -4.986 1.024 7.601 1.00 96.38 115 ASN A C 1
ATOM 926 O O . ASN A 1 115 ? -4.603 0.759 8.741 1.00 96.38 115 ASN A O 1
ATOM 930 N N . VAL A 1 116 ? -5.002 2.275 7.139 1.00 96.12 116 VAL A N 1
ATOM 931 C CA . VAL A 1 116 ? -4.554 3.415 7.949 1.00 96.12 116 VAL A CA 1
ATOM 932 C C . VAL A 1 116 ? -5.421 3.583 9.197 1.00 96.12 116 VAL A C 1
ATOM 934 O O . VAL A 1 116 ? -4.883 3.731 10.293 1.00 96.12 116 VAL A O 1
ATOM 937 N N . GLU A 1 117 ? -6.747 3.496 9.072 1.00 97.38 117 GLU A N 1
ATOM 938 C CA . GLU A 1 117 ? -7.664 3.542 10.221 1.00 97.38 117 GLU A CA 1
ATOM 939 C C . GLU A 1 117 ? -7.477 2.346 11.165 1.00 97.38 117 GLU A C 1
ATOM 941 O O . GLU A 1 117 ? -7.655 2.471 12.377 1.00 97.38 117 GLU A O 1
ATOM 946 N N . PHE A 1 118 ? -7.114 1.177 10.636 1.00 96.69 118 PHE A N 1
ATOM 947 C CA . PHE A 1 118 ? -6.883 -0.003 11.450 1.00 96.69 118 PHE A CA 1
ATOM 948 C C . PHE A 1 118 ? -5.570 0.118 12.222 1.00 96.69 118 PHE A C 1
ATOM 950 O O . PHE A 1 118 ? -5.570 0.002 13.444 1.00 96.69 118 PHE A O 1
ATOM 957 N N . TYR A 1 119 ? -4.439 0.305 11.552 1.00 92.56 119 TYR A N 1
ATOM 958 C CA . TYR A 1 119 ? -3.125 0.192 12.191 1.00 92.56 119 TYR A CA 1
ATOM 959 C C . TYR A 1 119 ? -2.675 1.464 12.915 1.00 92.56 119 TYR A C 1
ATOM 961 O O . TYR A 1 119 ? -1.777 1.394 13.754 1.00 92.56 119 TYR A O 1
ATOM 969 N N . SER A 1 120 ? -3.297 2.612 12.640 1.00 90.75 120 SER A N 1
ATOM 970 C CA . SER A 1 120 ? -2.969 3.856 13.332 1.00 90.75 120 SER A CA 1
ATOM 971 C C . SER A 1 120 ? -3.322 3.800 14.824 1.00 90.75 120 SER A C 1
ATOM 973 O O . SER A 1 120 ? -4.427 3.379 15.175 1.00 90.75 120 SER A O 1
ATOM 975 N N . PRO A 1 121 ? -2.457 4.324 15.717 1.00 87.06 121 PRO A N 1
ATOM 976 C CA . PRO A 1 121 ? -2.801 4.507 17.128 1.00 87.06 121 PRO A CA 1
ATOM 977 C C . PRO A 1 121 ? -3.943 5.515 17.344 1.00 87.06 121 PRO A C 1
ATOM 979 O O . PRO A 1 121 ? -4.582 5.493 18.391 1.00 87.06 121 PRO A O 1
ATOM 982 N N . PHE A 1 122 ? -4.208 6.385 16.365 1.00 88.88 122 PHE A N 1
ATOM 983 C CA . PHE A 1 122 ? -5.293 7.373 16.391 1.00 88.88 122 PHE A CA 1
ATOM 984 C C . PHE A 1 122 ? -6.488 6.971 15.516 1.00 88.88 122 PHE A C 1
ATOM 986 O O . PHE A 1 122 ? -7.453 7.726 15.404 1.00 88.88 122 PHE A O 1
ATOM 993 N N . GLY A 1 123 ? -6.405 5.814 14.858 1.00 92.25 123 GLY A N 1
ATOM 994 C CA . GLY A 1 123 ? -7.439 5.320 13.962 1.00 92.25 123 GLY A CA 1
ATOM 995 C C . GLY A 1 123 ? -8.617 4.685 14.699 1.00 92.25 123 GLY A C 1
ATOM 996 O O . GLY A 1 123 ? -8.628 4.539 15.924 1.00 92.25 123 GLY A O 1
ATOM 997 N N . SER A 1 124 ? -9.637 4.288 13.940 1.00 96.56 124 SER A N 1
ATOM 998 C CA . SER A 1 124 ? -10.814 3.600 14.471 1.00 96.56 124 SER A CA 1
ATOM 999 C C . SER A 1 124 ? -11.052 2.270 13.769 1.00 96.56 124 SER A C 1
ATOM 1001 O O . SER A 1 124 ? -11.310 2.231 12.571 1.00 96.56 124 SER A O 1
ATOM 1003 N N . LYS A 1 125 ? -11.102 1.175 14.539 1.00 96.69 125 LYS A N 1
ATOM 1004 C CA . LYS A 1 125 ? -11.451 -0.165 14.025 1.00 96.69 125 LYS A CA 1
ATOM 1005 C C . LYS A 1 125 ? -12.840 -0.213 13.388 1.00 96.69 125 LYS A C 1
ATOM 1007 O O . LYS A 1 125 ? -13.054 -0.960 12.441 1.00 96.69 125 LYS A O 1
ATOM 1012 N N . LYS A 1 126 ? -13.769 0.608 13.888 1.00 97.69 126 LYS A N 1
ATOM 1013 C CA . LYS A 1 126 ? -15.104 0.753 13.306 1.00 97.69 126 LYS A CA 1
ATOM 1014 C C . LYS A 1 126 ? -15.035 1.439 11.939 1.00 97.69 126 LYS A C 1
ATOM 1016 O O . LYS A 1 126 ? -15.577 0.903 10.983 1.00 97.69 126 LYS A O 1
ATOM 1021 N N . LYS A 1 127 ? -14.321 2.568 11.831 1.00 97.88 127 LYS A N 1
ATOM 1022 C CA . LYS A 1 127 ? -14.123 3.246 10.536 1.00 97.88 127 LYS A CA 1
ATOM 1023 C C . LYS A 1 127 ? -13.357 2.368 9.550 1.00 97.88 127 LYS A C 1
ATOM 1025 O O . LYS A 1 127 ? -13.723 2.307 8.385 1.00 97.88 127 LYS A O 1
ATOM 1030 N N . ALA A 1 128 ? -12.332 1.658 10.017 1.00 98.38 128 ALA A N 1
ATOM 1031 C CA . ALA A 1 128 ? -11.595 0.696 9.208 1.00 98.38 128 ALA A CA 1
ATOM 1032 C C . ALA A 1 128 ? -12.535 -0.354 8.604 1.00 98.38 128 ALA A C 1
ATOM 1034 O O . ALA A 1 128 ? -12.526 -0.552 7.395 1.00 98.38 128 ALA A O 1
ATOM 1035 N N . LEU A 1 129 ? -13.404 -0.953 9.428 1.00 98.50 129 LEU A N 1
ATOM 1036 C CA . LEU A 1 129 ? -14.412 -1.905 8.968 1.00 98.50 129 LEU A CA 1
ATOM 1037 C C . LEU A 1 129 ? -15.361 -1.291 7.929 1.00 98.50 129 LEU A C 1
ATOM 1039 O O . LEU A 1 129 ? -15.654 -1.938 6.931 1.00 98.50 129 LEU A O 1
ATOM 1043 N N . GLU A 1 130 ? -15.820 -0.053 8.130 1.00 98.38 130 GLU A N 1
ATOM 1044 C CA . GLU A 1 130 ? -16.671 0.648 7.158 1.00 98.38 130 GLU A CA 1
ATOM 1045 C C . GLU A 1 130 ? -15.973 0.809 5.797 1.00 98.38 130 GLU A C 1
ATOM 1047 O O . GLU A 1 130 ? -16.592 0.561 4.764 1.00 98.38 130 GLU A O 1
ATOM 1052 N N . TYR A 1 131 ? -14.688 1.175 5.779 1.00 98.56 131 TYR A N 1
ATOM 1053 C CA . TYR A 1 131 ? -13.910 1.271 4.540 1.00 98.56 131 TYR A CA 1
ATOM 1054 C C . TYR A 1 131 ? -13.675 -0.091 3.888 1.00 98.56 131 TYR A C 1
ATOM 1056 O O . TYR A 1 131 ? -13.870 -0.224 2.682 1.00 98.56 131 TYR A O 1
ATOM 1064 N N . PHE A 1 132 ? -13.310 -1.112 4.668 1.00 98.50 132 PHE A N 1
ATOM 1065 C CA . PHE A 1 132 ? -13.090 -2.452 4.130 1.00 98.50 132 PHE A CA 1
ATOM 1066 C C . PHE A 1 132 ? -14.368 -3.063 3.552 1.00 98.50 132 PHE A C 1
ATOM 1068 O O . PHE A 1 132 ? -14.313 -3.642 2.477 1.00 98.50 132 PHE A O 1
ATOM 1075 N N . LEU A 1 133 ? -15.527 -2.881 4.194 1.00 98.19 133 LEU A N 1
ATOM 1076 C CA . LEU A 1 133 ? -16.809 -3.356 3.657 1.00 98.19 133 LEU A CA 1
ATOM 1077 C C . LEU A 1 133 ? -17.189 -2.660 2.342 1.00 98.19 133 LEU A C 1
ATOM 1079 O O . LEU A 1 133 ? -17.770 -3.291 1.464 1.00 98.19 133 LEU A O 1
ATOM 1083 N N . LYS A 1 134 ? -16.859 -1.370 2.188 1.00 97.50 134 LYS A N 1
ATOM 1084 C CA . LYS A 1 134 ? -17.037 -0.661 0.911 1.00 97.50 134 LYS A CA 1
ATOM 1085 C C . LYS A 1 134 ? -16.084 -1.183 -0.165 1.00 97.50 134 LYS A C 1
ATOM 1087 O O . LYS A 1 134 ? -16.497 -1.358 -1.302 1.00 97.50 134 LYS A O 1
ATOM 1092 N N . ALA A 1 135 ? -14.822 -1.433 0.182 1.00 96.56 135 ALA A N 1
ATOM 1093 C CA . ALA A 1 135 ? -13.858 -2.006 -0.755 1.00 96.56 135 ALA A CA 1
ATOM 1094 C C . ALA A 1 135 ? -14.288 -3.408 -1.220 1.00 96.56 135 ALA A C 1
ATOM 1096 O O . ALA A 1 135 ? -14.282 -3.687 -2.415 1.00 96.56 135 ALA A O 1
ATOM 1097 N N . ASP A 1 136 ? -14.711 -4.257 -0.282 1.00 95.69 136 ASP A N 1
ATOM 1098 C CA . ASP A 1 136 ? -15.188 -5.621 -0.527 1.00 95.69 136 ASP A CA 1
ATOM 1099 C C . ASP A 1 136 ? -16.376 -5.654 -1.497 1.00 95.69 136 ASP A C 1
ATOM 1101 O O . ASP A 1 136 ? -16.366 -6.412 -2.466 1.00 95.69 136 ASP A O 1
ATOM 1105 N N . SER A 1 137 ? -17.363 -4.769 -1.311 1.00 95.00 137 SER A N 1
ATOM 1106 C CA . SER A 1 137 ? -18.513 -4.707 -2.218 1.00 95.00 137 SER A CA 1
ATOM 1107 C C . SER A 1 137 ? -18.121 -4.308 -3.644 1.00 95.00 137 SER A C 1
ATOM 1109 O O . SER A 1 137 ? -18.692 -4.829 -4.601 1.00 95.00 137 SER A O 1
ATOM 1111 N N . ILE A 1 138 ? -17.134 -3.422 -3.806 1.00 93.38 138 ILE A N 1
ATOM 1112 C CA . ILE A 1 138 ? -16.649 -2.995 -5.124 1.00 93.38 138 ILE A CA 1
ATOM 1113 C C . ILE A 1 138 ? -15.843 -4.115 -5.792 1.00 93.38 138 ILE A C 1
ATOM 1115 O O . ILE A 1 138 ? -16.058 -4.381 -6.978 1.00 93.38 138 ILE A O 1
ATOM 1119 N N . TYR A 1 139 ? -14.966 -4.801 -5.050 1.00 91.81 139 TYR A N 1
ATOM 1120 C CA . TYR A 1 139 ? -14.244 -5.967 -5.568 1.00 91.81 139 TYR A CA 1
ATOM 1121 C C . TYR A 1 139 ? -15.207 -7.071 -6.025 1.00 91.81 139 TYR A C 1
ATOM 1123 O O . TYR A 1 139 ? -15.070 -7.576 -7.139 1.00 91.81 139 TYR A O 1
ATOM 1131 N N . ALA A 1 140 ? -16.239 -7.373 -5.230 1.00 88.56 140 ALA A N 1
ATOM 1132 C CA . ALA A 1 140 ? -17.229 -8.398 -5.558 1.00 88.56 140 ALA A CA 1
ATOM 1133 C C . ALA A 1 140 ? -18.025 -8.100 -6.846 1.00 88.56 140 ALA A C 1
ATOM 1135 O O . ALA A 1 140 ? -18.437 -9.027 -7.540 1.00 88.56 140 ALA A O 1
ATOM 1136 N N . ILE A 1 141 ? -18.240 -6.821 -7.182 1.00 87.81 141 ILE A N 1
ATOM 1137 C CA . ILE A 1 141 ? -18.951 -6.406 -8.404 1.00 87.81 141 ILE A CA 1
ATOM 1138 C C . ILE A 1 141 ? -18.045 -6.468 -9.640 1.00 87.81 141 ILE A C 1
ATOM 1140 O O . ILE A 1 141 ? -18.507 -6.864 -10.710 1.00 87.81 141 ILE A O 1
ATOM 1144 N N . ARG A 1 142 ? -16.778 -6.042 -9.524 1.00 80.56 142 ARG A N 1
ATOM 1145 C CA . ARG A 1 142 ? -15.860 -5.918 -10.673 1.00 80.56 142 ARG A CA 1
ATOM 1146 C C . ARG A 1 142 ? -15.358 -7.264 -11.207 1.00 80.56 142 ARG A C 1
ATOM 1148 O O . ARG A 1 142 ? -14.997 -7.330 -12.377 1.00 80.56 142 ARG A O 1
ATOM 1155 N N . GLY A 1 143 ? -15.383 -8.320 -10.395 1.00 64.31 143 GLY A N 1
ATOM 1156 C CA . GLY A 1 143 ? -14.874 -9.639 -10.776 1.00 64.31 143 GLY A CA 1
ATOM 1157 C C . GLY A 1 143 ? -13.357 -9.784 -10.589 1.00 64.31 143 GLY A C 1
ATOM 1158 O O . GLY A 1 143 ? -12.603 -8.813 -10.540 1.00 64.31 143 GLY A O 1
ATOM 1159 N N . GLU A 1 144 ? -12.919 -11.031 -10.424 1.00 59.50 144 GLU A N 1
ATOM 1160 C CA . GLU A 1 144 ? -11.574 -11.429 -9.994 1.00 59.50 144 GLU A CA 1
ATOM 1161 C C . GLU A 1 144 ? -10.591 -11.601 -11.176 1.00 59.50 144 GLU A C 1
ATOM 1163 O O . GLU A 1 144 ? -10.337 -12.730 -11.587 1.00 59.50 144 GLU A O 1
ATOM 1168 N N . GLU A 1 145 ? -9.978 -10.536 -11.711 1.00 59.81 145 GLU A N 1
ATOM 1169 C CA . GLU A 1 145 ? -8.944 -10.717 -12.762 1.00 59.81 145 GLU A CA 1
ATOM 1170 C C . GLU A 1 145 ? -7.532 -10.236 -12.382 1.00 59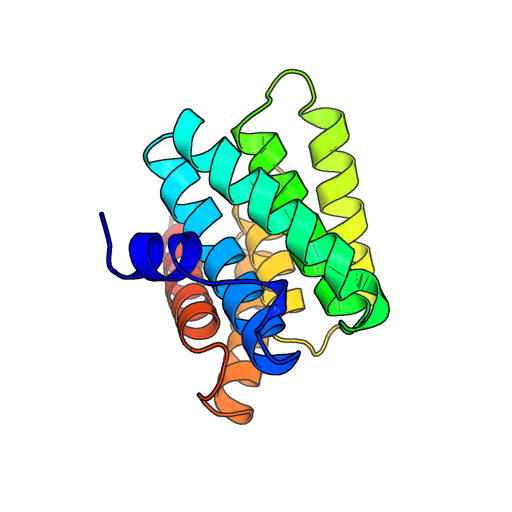.81 145 GLU A C 1
ATOM 1172 O O . GLU A 1 145 ? -6.585 -10.990 -12.589 1.00 59.81 145 GLU A O 1
ATOM 1177 N N . TYR A 1 146 ? -7.356 -9.068 -11.745 1.00 57.38 146 TYR A N 1
ATOM 1178 C CA . TYR A 1 146 ? -6.004 -8.500 -11.534 1.00 57.38 146 TYR A CA 1
ATOM 1179 C C . TYR A 1 146 ? -5.597 -8.257 -10.071 1.00 57.38 146 TYR A C 1
ATOM 1181 O O . TYR A 1 146 ? -4.410 -8.172 -9.771 1.00 57.38 146 TYR A O 1
ATOM 1189 N N . GLU A 1 147 ? -6.546 -8.217 -9.131 1.00 68.56 147 GLU A N 1
ATOM 1190 C CA . GLU A 1 147 ? -6.285 -7.825 -7.733 1.00 68.56 147 GLU A CA 1
ATOM 1191 C C . GLU A 1 147 ? -6.824 -8.836 -6.707 1.00 68.56 147 GLU A C 1
ATOM 1193 O O . GLU A 1 147 ? -7.176 -8.474 -5.585 1.00 68.56 147 GLU A O 1
ATOM 1198 N N . GLN A 1 148 ? -6.897 -10.120 -7.075 1.00 80.31 148 GLN A N 1
ATOM 1199 C CA . GLN A 1 148 ? -7.506 -11.161 -6.232 1.00 80.31 148 GLN A CA 1
ATOM 1200 C C . GLN A 1 148 ? -6.928 -11.187 -4.814 1.00 80.31 148 GLN A C 1
ATOM 1202 O O . GLN A 1 148 ? -7.663 -11.295 -3.835 1.00 80.31 148 GLN A O 1
ATOM 1207 N N . TRP A 1 149 ? -5.610 -11.036 -4.677 1.00 86.94 149 TRP A N 1
ATOM 1208 C CA . TRP A 1 149 ? -4.982 -11.048 -3.361 1.00 86.94 149 TRP A CA 1
ATOM 1209 C C . TRP A 1 149 ? -5.313 -9.788 -2.539 1.00 86.94 149 TRP A C 1
ATOM 1211 O O . TRP A 1 149 ? -5.426 -9.899 -1.319 1.00 86.94 149 TRP A O 1
ATOM 1221 N N . ASN A 1 150 ? -5.544 -8.627 -3.173 1.00 92.19 150 ASN A N 1
ATOM 1222 C CA . ASN A 1 150 ? -6.021 -7.426 -2.478 1.00 92.19 150 ASN A CA 1
ATOM 1223 C C . ASN A 1 150 ? -7.424 -7.653 -1.920 1.00 92.19 150 ASN A C 1
ATOM 1225 O O . ASN A 1 150 ? -7.687 -7.307 -0.770 1.00 92.19 150 ASN A O 1
ATOM 1229 N N . HIS A 1 151 ? -8.309 -8.276 -2.703 1.00 93.31 151 HIS A N 1
ATOM 1230 C CA . HIS A 1 151 ? -9.650 -8.618 -2.232 1.00 93.31 151 HIS A CA 1
ATOM 1231 C C . HIS A 1 151 ? -9.587 -9.595 -1.050 1.00 93.31 151 HIS A C 1
ATOM 1233 O O . HIS A 1 151 ? -10.154 -9.314 0.004 1.00 93.31 151 HIS A O 1
ATOM 1239 N N . ARG A 1 152 ? -8.784 -10.664 -1.146 1.00 92.25 152 ARG A N 1
ATOM 1240 C CA . ARG A 1 152 ? -8.550 -11.578 -0.011 1.00 92.25 152 ARG A CA 1
ATOM 1241 C C . ARG A 1 152 ? -7.991 -10.861 1.217 1.00 92.25 152 ARG A C 1
ATOM 1243 O O . ARG A 1 152 ? -8.425 -11.126 2.336 1.00 92.25 152 ARG A O 1
ATOM 1250 N N . ALA A 1 153 ? -7.057 -9.928 1.031 1.00 93.38 153 ALA A N 1
ATOM 1251 C CA . ALA A 1 153 ? -6.521 -9.132 2.130 1.00 93.38 153 ALA A CA 1
ATOM 1252 C C . ALA A 1 153 ? -7.612 -8.276 2.799 1.00 93.38 153 ALA A C 1
ATOM 1254 O O . ALA A 1 153 ? -7.636 -8.166 4.026 1.00 93.38 153 ALA A O 1
ATOM 1255 N N . VAL A 1 154 ? -8.546 -7.710 2.026 1.00 95.88 154 VAL A N 1
ATOM 1256 C CA . VAL A 1 154 ? -9.717 -6.998 2.562 1.00 95.88 154 VAL A CA 1
ATOM 1257 C C . VAL A 1 154 ? -10.611 -7.926 3.380 1.00 95.88 154 VAL A C 1
ATOM 1259 O O . VAL A 1 154 ? -10.929 -7.587 4.520 1.00 95.88 154 VAL A O 1
ATOM 1262 N N . GLU A 1 155 ? -10.966 -9.102 2.860 1.00 95.94 155 GLU A N 1
ATOM 1263 C CA . GLU A 1 155 ? -11.784 -10.092 3.578 1.00 95.94 155 GLU A CA 1
ATOM 1264 C C . GLU A 1 155 ? -11.147 -10.474 4.927 1.00 95.94 155 GLU A C 1
ATOM 1266 O O . GLU A 1 155 ? -11.806 -10.473 5.972 1.00 95.94 155 GLU A O 1
ATOM 1271 N N . MET A 1 156 ? -9.833 -10.722 4.938 1.00 96.06 156 MET A N 1
ATOM 1272 C CA . MET A 1 156 ? -9.086 -11.010 6.167 1.00 96.06 156 MET A CA 1
ATOM 1273 C C . MET A 1 156 ? -9.124 -9.831 7.148 1.00 96.06 156 MET A C 1
ATOM 1275 O O . MET A 1 156 ? -9.372 -10.016 8.344 1.00 96.06 156 MET A O 1
ATOM 1279 N N . ASN A 1 157 ? -8.923 -8.606 6.658 1.00 96.88 157 ASN A N 1
ATOM 1280 C CA . ASN A 1 157 ? -8.957 -7.399 7.481 1.00 96.88 157 ASN A CA 1
ATOM 1281 C C . ASN A 1 157 ? -10.349 -7.111 8.068 1.00 96.88 157 ASN A C 1
ATOM 1283 O O . ASN A 1 157 ? -10.448 -6.616 9.197 1.00 96.88 157 ASN A O 1
ATOM 1287 N N . ILE A 1 158 ? -11.428 -7.459 7.359 1.00 98.19 158 ILE A N 1
ATOM 1288 C CA . ILE A 1 158 ? -12.802 -7.399 7.877 1.00 98.19 158 ILE A CA 1
ATOM 1289 C C . ILE A 1 158 ? -12.941 -8.296 9.109 1.00 98.19 158 ILE A C 1
ATOM 1291 O O . ILE A 1 158 ? -13.421 -7.839 10.152 1.00 98.19 158 ILE A O 1
ATOM 1295 N N . GLU A 1 159 ? -12.491 -9.548 9.027 1.00 97.69 159 GLU A N 1
ATOM 1296 C CA . GLU A 1 159 ? -12.560 -10.481 10.157 1.00 97.69 159 GLU A CA 1
ATOM 1297 C C . GLU A 1 159 ? -11.684 -10.026 11.331 1.00 97.69 159 GLU A C 1
ATOM 1299 O O . GLU A 1 159 ? -12.120 -10.059 12.486 1.00 97.69 159 GLU A O 1
ATOM 1304 N N . MET A 1 160 ? -10.497 -9.481 11.051 1.00 96.44 160 MET A N 1
ATOM 1305 C CA . MET A 1 160 ? -9.648 -8.869 12.078 1.00 96.44 160 M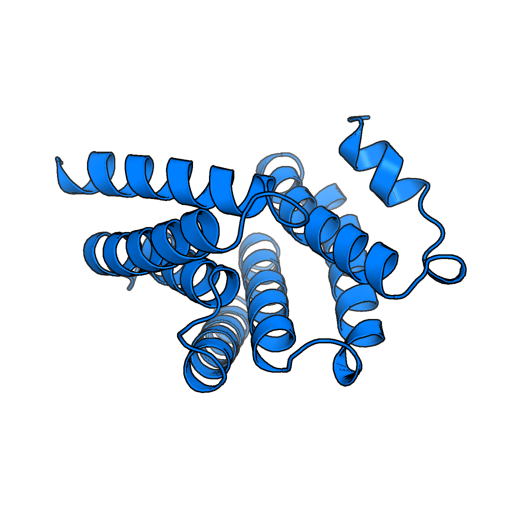ET A CA 1
ATOM 1306 C C . MET A 1 160 ? -10.335 -7.685 12.772 1.00 96.44 160 MET A C 1
ATOM 1308 O O . MET A 1 160 ? -10.252 -7.557 13.996 1.00 96.44 160 MET A O 1
ATOM 1312 N N . CYS A 1 161 ? -11.034 -6.821 12.031 1.00 97.25 161 CYS A N 1
ATOM 1313 C CA . CYS A 1 161 ? -11.817 -5.733 12.620 1.00 97.25 161 CYS A CA 1
ATOM 1314 C C . CYS A 1 161 ? -12.934 -6.268 13.518 1.00 97.25 161 CYS A C 1
ATOM 1316 O O . CYS A 1 161 ? -13.082 -5.800 14.649 1.00 97.25 161 CYS A O 1
ATOM 1318 N N . LYS A 1 162 ? -13.694 -7.263 13.043 1.00 96.44 162 LYS A N 1
ATOM 1319 C CA . LYS A 1 162 ? -14.783 -7.886 13.807 1.00 96.44 162 LYS A CA 1
ATOM 1320 C C . LYS A 1 162 ? -14.280 -8.509 15.110 1.00 96.44 162 LYS A C 1
ATOM 1322 O O . LYS A 1 162 ? -14.919 -8.312 16.139 1.00 96.44 162 LYS A O 1
ATOM 1327 N N . ASP A 1 163 ? -13.146 -9.215 15.102 1.00 96.12 163 ASP A N 1
ATOM 1328 C CA . ASP A 1 163 ? -12.548 -9.766 16.331 1.00 96.12 163 ASP A CA 1
ATOM 1329 C C . ASP A 1 163 ? -12.181 -8.663 17.333 1.00 96.12 163 ASP A C 1
ATOM 1331 O O . ASP A 1 163 ? -12.479 -8.769 18.522 1.00 96.12 163 ASP A O 1
ATOM 1335 N N . LYS A 1 164 ? -11.573 -7.569 16.858 1.00 93.56 164 LYS A N 1
ATOM 1336 C CA . LYS A 1 164 ? -11.160 -6.453 17.722 1.00 93.56 164 LYS A CA 1
ATOM 1337 C C . LYS A 1 164 ? -12.329 -5.650 18.290 1.00 93.56 164 LYS A C 1
ATOM 1339 O O . LYS A 1 164 ? -12.156 -5.058 19.343 1.00 93.56 164 LYS A O 1
ATOM 1344 N N . LEU A 1 165 ? -13.477 -5.616 17.613 1.00 94.00 165 LEU A N 1
ATOM 1345 C CA . LEU A 1 165 ? -14.681 -4.901 18.063 1.00 94.00 165 LEU A CA 1
ATOM 1346 C C . LEU A 1 165 ? -15.562 -5.717 19.023 1.00 94.00 165 LEU A C 1
ATOM 1348 O O . LEU A 1 165 ? -16.463 -5.157 19.638 1.00 94.00 165 LEU A O 1
ATOM 1352 N N . LYS A 1 166 ? -15.334 -7.032 19.133 1.00 89.38 166 LYS A N 1
ATOM 1353 C CA . LYS A 1 166 ? -16.014 -7.905 20.107 1.00 89.38 166 LYS A CA 1
ATOM 1354 C C . LYS A 1 166 ? -15.389 -7.853 21.508 1.00 89.38 166 LYS A C 1
ATOM 1356 O O . LYS A 1 166 ? -15.992 -8.378 22.441 1.00 89.38 166 LYS A O 1
ATOM 1361 N N . LYS A 1 167 ? -14.180 -7.302 21.625 1.00 62.38 167 LYS A N 1
ATOM 1362 C CA . LYS A 1 167 ? -13.405 -7.157 22.865 1.00 62.38 167 LYS A CA 1
ATOM 1363 C C . LYS A 1 167 ? -13.627 -5.773 23.456 1.00 62.38 167 LYS A C 1
ATOM 1365 O O . LYS A 1 167 ? -13.681 -5.698 24.699 1.00 62.38 167 LYS A O 1
#

Foldseek 3Di:
DDPLVCCLVVDDLVPDDPLVLVLSLLSLLVVLVVCLVPPLVVSVVSLVVSVVSLVVCCVVDQVLVSLLSQLSSLVSCCSNPVPCNVVSVVSNVVSLVVSCVSPVQALSSLQSVLVCLVPDPPHPLVSSLVSLVSSLVSDVVVDDDRCNVSNVVSVVSNVVSVVVVVD